Protein AF-A0A4Q0ALH3-F1 (afdb_monomer_lite)

Foldseek 3Di:
DDDPDPDPPDDDLDQDAAPQDGADPLLSVLLSVQVQLSVLRVPADSQQRHQLRQVLVVDPDPVVSNVSSVVSSVCSSVVNSHDPPGPGDPSDPVDDQDPVNVVVVVVVD

Organism: NCBI:txid2506947

Radius of gyration: 17.66 Å; chains: 1; bounding box: 58×32×41 Å

Secondary structure (DSSP, 8-state):
------------S-----SS-PPPHHHHHHHHT-HHHHHHHHTS-HHHHHHHHHHHHS--SHHHHHHHHHHHHHHHHTT--S-TT----TT-SSSPPPHHHHHHHHH--

Sequence (109 aa):
MPTPKRDVTKVKKDIAGGTAHATPVDLRRALNSAPVARAAWNSLTPLARNEWICWNTTVKQPKTRKRHIERTVAELQQGKRRPCCWMGCVHRADKPISPSARWVLGKIK

Structure (mmCIF, N/CA/C/O backbone):
data_AF-A0A4Q0ALH3-F1
#
_entry.id   AF-A0A4Q0ALH3-F1
#
loop_
_atom_site.group_PDB
_atom_site.id
_atom_site.type_symbol
_atom_site.label_atom_id
_atom_site.label_alt_id
_atom_site.label_comp_id
_atom_site.label_asym_id
_atom_site.label_entity_id
_atom_site.label_seq_id
_atom_site.pdbx_PDB_ins_code
_atom_site.Cartn_x
_atom_site.Cartn_y
_atom_site.Cartn_z
_atom_site.occupancy
_atom_site.B_iso_or_equiv
_atom_site.auth_seq_id
_atom_site.auth_comp_id
_atom_site.auth_asym_id
_atom_site.auth_atom_id
_atom_site.pdbx_PDB_model_num
ATOM 1 N N . MET A 1 1 ? -37.274 19.474 6.897 1.00 44.25 1 MET A N 1
ATOM 2 C CA . MET A 1 1 ? -36.181 18.954 6.047 1.00 44.25 1 MET A CA 1
ATOM 3 C C . MET A 1 1 ? -35.785 17.573 6.552 1.00 44.25 1 MET A C 1
ATOM 5 O O . MET A 1 1 ? -35.211 17.496 7.632 1.00 44.25 1 MET A O 1
ATOM 9 N N . PRO A 1 2 ? -36.149 16.482 5.862 1.00 43.94 2 PRO A N 1
ATOM 10 C CA . PRO A 1 2 ? -35.706 15.149 6.249 1.00 43.94 2 PRO A CA 1
ATOM 11 C C . PRO A 1 2 ? -34.218 14.994 5.911 1.00 43.94 2 PRO A C 1
ATOM 13 O O . PRO A 1 2 ? -33.795 15.216 4.778 1.00 43.94 2 PRO A O 1
ATOM 16 N N . THR A 1 3 ? -33.415 14.655 6.912 1.00 48.47 3 THR A N 1
ATOM 17 C CA . THR A 1 3 ? -32.001 14.311 6.748 1.00 48.47 3 THR A CA 1
ATOM 18 C C . THR A 1 3 ? -31.866 13.031 5.915 1.00 48.47 3 THR A C 1
ATOM 20 O O . THR A 1 3 ? -32.670 12.107 6.079 1.00 48.47 3 THR A O 1
ATOM 23 N N . PRO A 1 4 ? -30.860 12.918 5.028 1.00 52.91 4 PRO A N 1
ATOM 24 C CA . PRO A 1 4 ? -30.618 11.668 4.329 1.00 52.91 4 PRO A CA 1
ATOM 25 C C . PRO A 1 4 ? -30.104 10.639 5.340 1.00 52.91 4 PRO A C 1
ATOM 27 O O . PRO A 1 4 ? -28.988 10.742 5.858 1.00 52.91 4 PRO A O 1
ATOM 30 N N . LYS A 1 5 ? -30.945 9.645 5.641 1.00 45.62 5 LYS A N 1
ATOM 31 C CA . LYS A 1 5 ? -30.560 8.446 6.389 1.00 45.62 5 LYS A CA 1
ATOM 32 C C . LYS A 1 5 ? -29.446 7.759 5.598 1.00 45.62 5 LYS A C 1
ATOM 34 O O . LYS A 1 5 ? -29.666 7.337 4.467 1.00 45.62 5 LYS A O 1
ATOM 39 N N . ARG A 1 6 ? -28.238 7.690 6.167 1.00 51.41 6 ARG A N 1
ATOM 40 C CA . ARG A 1 6 ? -27.147 6.893 5.594 1.00 51.41 6 ARG A CA 1
ATOM 41 C C . ARG A 1 6 ? -27.579 5.434 5.603 1.00 51.41 6 ARG A C 1
ATOM 43 O O . ARG A 1 6 ? -27.663 4.819 6.662 1.00 51.41 6 ARG A O 1
ATOM 50 N N . ASP A 1 7 ? -27.850 4.918 4.416 1.00 45.06 7 ASP A N 1
ATOM 51 C CA . ASP A 1 7 ? -28.094 3.508 4.172 1.00 45.06 7 ASP A CA 1
ATOM 52 C C . ASP A 1 7 ? -26.816 2.723 4.512 1.00 45.06 7 ASP A C 1
ATOM 54 O O . ASP A 1 7 ? -25.776 2.868 3.862 1.00 45.06 7 ASP A O 1
ATOM 58 N N . VAL A 1 8 ? -26.850 1.948 5.599 1.00 53.44 8 VAL A N 1
ATOM 59 C CA . VAL A 1 8 ? -25.730 1.104 6.041 1.00 53.44 8 VAL A CA 1
ATOM 60 C C . VAL A 1 8 ? -25.776 -0.196 5.239 1.00 53.44 8 VAL A C 1
ATOM 62 O O . VAL A 1 8 ? -25.994 -1.288 5.763 1.00 53.44 8 VAL A O 1
ATOM 65 N N . THR A 1 9 ? -25.596 -0.097 3.923 1.00 45.12 9 THR A N 1
ATOM 66 C CA . THR A 1 9 ? -25.542 -1.272 3.056 1.00 45.12 9 THR A CA 1
ATOM 67 C C . THR A 1 9 ? -24.243 -2.039 3.310 1.00 45.12 9 THR A C 1
ATOM 69 O O . THR A 1 9 ? -23.174 -1.660 2.836 1.00 45.12 9 THR A O 1
ATOM 72 N N . LYS A 1 10 ? -24.356 -3.128 4.081 1.00 46.16 10 LYS A N 1
ATOM 73 C CA . LYS A 1 10 ? -23.605 -4.394 3.970 1.00 46.16 10 LYS A CA 1
ATOM 74 C C . LYS A 1 10 ? -22.149 -4.238 3.498 1.00 46.16 10 LYS A C 1
ATOM 76 O O . LYS A 1 10 ? -21.860 -4.315 2.304 1.00 46.16 10 LYS A O 1
ATOM 81 N N . VAL A 1 11 ? -21.213 -4.097 4.443 1.00 45.97 11 VAL A N 1
ATOM 82 C CA . VAL A 1 11 ? -19.764 -4.107 4.165 1.00 45.97 11 VAL A CA 1
ATOM 83 C C . VAL A 1 11 ? -19.393 -5.456 3.546 1.00 45.97 11 VAL A C 1
ATOM 85 O O . VAL A 1 11 ? -19.212 -6.452 4.251 1.00 45.97 11 VAL A O 1
ATOM 88 N N . LYS A 1 12 ? -19.310 -5.514 2.211 1.00 47.03 12 LYS A N 1
ATOM 89 C CA . LYS A 1 12 ? -18.808 -6.694 1.504 1.00 47.03 12 LYS A CA 1
ATOM 90 C C . LYS A 1 12 ? -17.427 -7.036 2.048 1.00 47.03 12 LYS A C 1
ATOM 92 O O . LYS A 1 12 ? -16.568 -6.170 2.238 1.00 47.03 12 LYS A O 1
ATOM 97 N N . LYS A 1 13 ? -17.238 -8.322 2.334 1.00 57.06 13 LYS A N 1
ATOM 98 C CA . LYS A 1 13 ? -16.092 -8.881 3.053 1.00 57.06 13 LYS A CA 1
ATOM 99 C C . LYS A 1 13 ? -14.786 -8.864 2.237 1.00 57.06 13 LYS A C 1
ATOM 101 O O . LYS A 1 13 ? -13.812 -9.482 2.660 1.00 57.06 13 LYS A O 1
ATOM 106 N N . ASP A 1 14 ? -14.699 -8.044 1.197 1.00 80.38 14 ASP A N 1
ATOM 107 C CA . ASP A 1 14 ? -13.640 -8.100 0.200 1.00 80.38 14 ASP A CA 1
ATOM 108 C C . ASP A 1 14 ? -12.610 -6.984 0.423 1.00 80.38 14 ASP A C 1
ATOM 110 O O . ASP A 1 14 ? -12.937 -5.799 0.538 1.00 80.38 14 ASP A O 1
ATOM 114 N N . ILE A 1 15 ? -11.340 -7.379 0.543 1.00 87.12 15 ILE A N 1
ATOM 115 C CA . ILE A 1 15 ? -10.199 -6.460 0.519 1.00 87.12 15 ILE A CA 1
ATOM 116 C C . ILE A 1 15 ? -9.852 -6.230 -0.946 1.00 87.12 15 ILE A C 1
ATOM 118 O O . ILE A 1 15 ? -9.401 -7.147 -1.635 1.00 87.12 15 ILE A O 1
ATOM 122 N N . ALA A 1 16 ? -10.063 -5.008 -1.419 1.00 89.81 16 ALA A N 1
ATOM 123 C CA . ALA A 1 16 ? -9.870 -4.688 -2.822 1.00 89.81 16 ALA A CA 1
ATOM 124 C C . ALA A 1 16 ? -8.379 -4.669 -3.225 1.00 89.81 16 ALA A C 1
ATOM 126 O O . ALA A 1 16 ? -7.505 -4.362 -2.408 1.00 89.81 16 ALA A O 1
ATOM 127 N N . GLY A 1 17 ? -8.099 -5.018 -4.486 1.00 91.69 17 GLY A N 1
ATOM 128 C CA . GLY A 1 17 ? -6.753 -5.090 -5.072 1.00 91.69 17 GLY A CA 1
ATOM 129 C C . GLY A 1 17 ? -6.263 -3.789 -5.716 1.00 91.69 17 GLY A C 1
ATOM 130 O O . GLY A 1 17 ? -7.007 -2.807 -5.824 1.00 91.69 17 GLY A O 1
ATOM 131 N N . GLY A 1 18 ? -4.995 -3.784 -6.130 1.00 91.06 18 GLY A N 1
ATOM 132 C CA . GLY A 1 18 ? -4.384 -2.714 -6.917 1.00 91.06 18 GLY A CA 1
ATOM 133 C C . GLY A 1 18 ? -4.642 -2.853 -8.420 1.00 91.06 18 GLY A C 1
ATOM 134 O O . GLY A 1 18 ? -5.364 -3.744 -8.855 1.00 91.06 18 GLY A O 1
ATOM 135 N N . THR A 1 19 ? -4.048 -1.960 -9.212 1.00 90.50 19 THR A N 1
ATOM 136 C CA . THR A 1 19 ? -4.130 -1.974 -10.683 1.00 90.50 19 THR A CA 1
ATOM 137 C C . THR A 1 19 ? -3.266 -3.059 -11.326 1.00 90.50 19 THR A C 1
ATOM 139 O O . THR A 1 19 ? -3.713 -3.700 -12.266 1.00 90.50 19 THR A O 1
ATOM 142 N N . ALA A 1 20 ? -2.046 -3.269 -10.825 1.00 88.56 20 ALA A N 1
ATOM 143 C CA . ALA A 1 20 ? -1.088 -4.255 -11.336 1.00 88.56 20 ALA A CA 1
ATOM 144 C C . ALA A 1 20 ? -0.837 -5.406 -10.347 1.00 88.56 20 ALA A C 1
ATOM 146 O O . ALA A 1 20 ? -0.325 -6.458 -10.722 1.00 88.56 20 ALA A O 1
ATOM 147 N N . HIS A 1 21 ? -1.186 -5.216 -9.071 1.00 90.38 21 HIS A N 1
ATOM 148 C CA . HIS A 1 21 ? -0.939 -6.189 -8.015 1.00 90.38 21 HIS A CA 1
ATOM 149 C C . HIS A 1 21 ? -2.213 -6.582 -7.269 1.00 90.38 21 HIS A C 1
ATOM 151 O O . HIS A 1 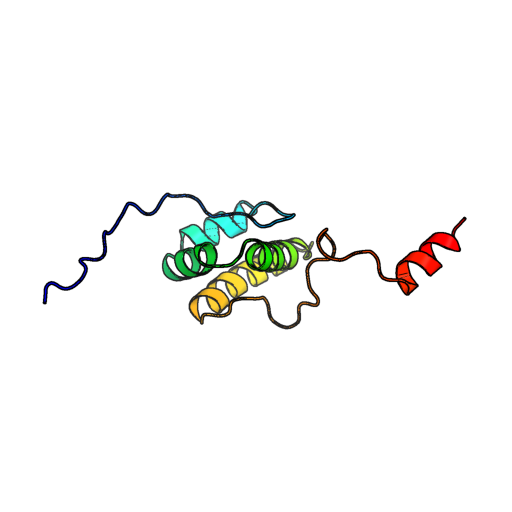21 ? -2.984 -5.732 -6.815 1.00 90.38 21 HIS A O 1
ATOM 157 N N . ALA A 1 22 ? -2.385 -7.887 -7.061 1.00 92.19 22 ALA A N 1
ATOM 158 C CA . ALA A 1 22 ? -3.379 -8.426 -6.142 1.00 92.19 22 ALA A CA 1
ATOM 159 C C . ALA A 1 22 ? -2.911 -8.289 -4.685 1.00 92.19 22 ALA A C 1
ATOM 161 O O . ALA A 1 22 ? -1.720 -8.380 -4.390 1.00 92.19 22 ALA A O 1
ATOM 162 N N . THR A 1 23 ? -3.850 -8.099 -3.756 1.00 93.44 23 THR A N 1
ATOM 163 C CA . THR A 1 23 ? -3.519 -7.974 -2.329 1.00 93.44 23 THR A CA 1
ATOM 164 C C . THR A 1 23 ? -3.057 -9.322 -1.769 1.00 93.44 23 THR A C 1
ATOM 166 O O . THR A 1 23 ? -3.866 -10.260 -1.761 1.00 93.44 23 THR A O 1
ATOM 169 N N . PRO A 1 24 ? -1.810 -9.437 -1.273 1.00 94.38 24 PRO A N 1
ATOM 170 C CA . PRO A 1 24 ? -1.277 -10.695 -0.772 1.00 94.38 24 PRO A CA 1
ATOM 171 C C . PRO A 1 24 ? -1.967 -11.118 0.531 1.00 94.38 24 PRO A C 1
ATOM 173 O O . PRO A 1 24 ? -2.557 -10.304 1.247 1.00 94.38 24 PRO A O 1
ATOM 176 N N . VAL A 1 25 ? -1.923 -12.420 0.821 1.00 93.81 25 VAL A N 1
ATOM 177 C CA . VAL A 1 25 ? -2.709 -13.050 1.898 1.00 93.81 25 VAL A CA 1
ATOM 178 C C . VAL A 1 25 ? -2.367 -12.488 3.278 1.00 93.81 25 VAL A C 1
ATOM 180 O O . VAL A 1 25 ? -3.258 -12.251 4.088 1.00 93.81 25 VAL A O 1
ATOM 183 N N . ASP A 1 26 ? -1.093 -12.237 3.549 1.00 94.38 26 ASP A N 1
ATOM 184 C CA . ASP A 1 26 ? -0.606 -11.669 4.806 1.00 94.38 26 ASP A CA 1
ATOM 185 C C . ASP A 1 26 ? -1.102 -10.235 5.036 1.00 94.38 26 ASP A C 1
ATOM 187 O O . ASP A 1 26 ? -1.632 -9.935 6.107 1.00 94.38 26 ASP A O 1
ATOM 191 N N . LEU A 1 27 ? -1.037 -9.379 4.012 1.00 95.62 27 LEU A N 1
ATOM 192 C CA . LEU A 1 27 ? -1.600 -8.028 4.074 1.00 95.62 27 LEU A CA 1
ATOM 193 C C . LEU A 1 27 ? -3.127 -8.067 4.231 1.00 95.62 27 LEU A C 1
ATOM 195 O O . LEU A 1 27 ? -3.694 -7.325 5.031 1.00 95.62 27 LEU A O 1
ATOM 199 N N . ARG A 1 28 ? -3.802 -8.976 3.518 1.00 95.25 28 ARG A N 1
ATOM 200 C CA . ARG A 1 28 ? -5.252 -9.182 3.640 1.00 95.25 28 ARG A CA 1
ATOM 201 C C . ARG A 1 28 ? -5.647 -9.578 5.063 1.00 95.25 28 ARG A C 1
ATOM 203 O O . ARG A 1 28 ? -6.616 -9.037 5.590 1.00 95.25 28 ARG A O 1
ATOM 210 N N . ARG A 1 29 ? -4.902 -10.495 5.691 1.00 94.88 29 ARG A N 1
ATOM 211 C CA . ARG A 1 29 ? -5.121 -10.899 7.088 1.00 94.88 29 ARG A CA 1
ATOM 212 C C . ARG A 1 29 ? -4.943 -9.718 8.040 1.00 94.88 29 ARG A C 1
ATOM 214 O O . ARG A 1 29 ? -5.832 -9.482 8.849 1.00 94.88 29 ARG A O 1
ATOM 221 N N . ALA A 1 30 ? -3.863 -8.951 7.897 1.00 95.56 30 ALA A N 1
ATOM 222 C CA . ALA A 1 30 ? -3.602 -7.789 8.745 1.00 95.56 30 ALA A CA 1
ATOM 223 C C . ALA A 1 30 ? -4.705 -6.718 8.639 1.00 95.56 30 ALA A C 1
ATOM 225 O O . ALA A 1 30 ? -5.178 -6.216 9.656 1.00 95.56 30 ALA A O 1
ATOM 226 N N . LEU A 1 31 ? -5.174 -6.421 7.422 1.00 95.50 31 LEU A N 1
ATOM 227 C CA . LEU A 1 31 ? -6.276 -5.480 7.204 1.00 95.50 31 LEU A CA 1
ATOM 228 C C . LEU A 1 31 ? -7.599 -6.001 7.777 1.00 95.50 31 LEU A C 1
ATOM 230 O O . LEU A 1 31 ? -8.345 -5.242 8.386 1.00 95.50 31 LEU A O 1
ATOM 234 N N . ASN A 1 32 ? -7.893 -7.295 7.632 1.00 94.56 32 ASN A N 1
ATOM 235 C CA . ASN A 1 32 ? -9.107 -7.881 8.202 1.00 94.56 32 ASN A CA 1
ATOM 236 C C . ASN A 1 32 ? -9.148 -7.800 9.736 1.00 94.56 32 ASN A C 1
ATOM 238 O O . ASN A 1 32 ? -10.235 -7.647 10.287 1.00 94.56 32 ASN A O 1
ATOM 242 N N . SER A 1 33 ? -7.993 -7.846 10.403 1.00 93.81 33 SER A N 1
ATOM 243 C CA . SER A 1 33 ? -7.887 -7.672 11.857 1.00 93.81 33 SER A CA 1
ATOM 244 C C . SER A 1 33 ? -7.992 -6.212 12.322 1.00 93.81 33 SER A C 1
ATOM 246 O O . SER A 1 33 ? -8.091 -5.971 13.521 1.00 93.81 33 SER A O 1
ATOM 248 N N . ALA A 1 34 ? -7.983 -5.233 11.409 1.00 94.00 34 ALA A N 1
ATOM 249 C CA . ALA A 1 34 ? -8.001 -3.805 11.727 1.00 94.00 34 ALA A CA 1
ATOM 250 C C . ALA A 1 34 ? -9.120 -3.072 10.951 1.00 94.00 34 ALA A C 1
ATOM 252 O O . ALA A 1 34 ? -8.866 -2.523 9.874 1.00 94.00 34 ALA A O 1
ATOM 253 N N . PRO A 1 35 ? -10.357 -3.003 11.489 1.00 93.25 35 PRO A N 1
ATOM 254 C CA . PRO A 1 35 ? -11.522 -2.459 10.779 1.00 93.25 35 PRO A CA 1
ATOM 255 C C . PRO A 1 35 ? -11.330 -1.037 10.232 1.00 93.25 35 PRO A C 1
ATOM 257 O O . PRO A 1 35 ? -11.717 -0.755 9.098 1.00 93.25 35 PRO A O 1
ATOM 260 N N . VAL A 1 36 ? -10.675 -0.162 11.002 1.00 93.69 36 VAL A N 1
ATOM 261 C CA . VAL A 1 36 ? -10.373 1.222 10.593 1.00 93.69 36 VAL A CA 1
ATOM 262 C C . VAL A 1 36 ? -9.416 1.248 9.397 1.00 93.69 36 VAL A C 1
ATOM 264 O O . VAL A 1 36 ? -9.695 1.899 8.391 1.00 93.69 36 VAL A O 1
ATOM 267 N N . ALA A 1 37 ? -8.325 0.4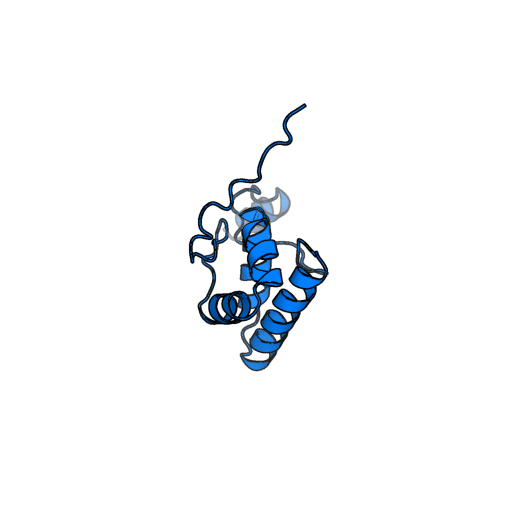77 9.460 1.00 95.38 37 ALA A N 1
ATOM 268 C CA . ALA A 1 37 ? -7.357 0.377 8.366 1.00 95.38 37 ALA A CA 1
ATOM 269 C C . ALA A 1 37 ? -7.988 -0.231 7.108 1.00 95.38 37 ALA A C 1
ATOM 271 O O . ALA A 1 37 ? -7.713 0.206 5.995 1.00 95.38 37 ALA A O 1
ATOM 272 N N . ARG A 1 38 ? -8.870 -1.219 7.278 1.00 95.31 38 ARG A N 1
ATOM 273 C CA . ARG A 1 38 ? -9.626 -1.838 6.189 1.00 95.31 38 ARG A CA 1
ATOM 274 C C . ARG A 1 38 ? -10.569 -0.859 5.497 1.00 95.31 38 ARG A C 1
ATOM 276 O O . ARG A 1 38 ? -10.626 -0.844 4.268 1.00 95.31 38 ARG A O 1
ATOM 283 N N . ALA A 1 39 ? -11.322 -0.069 6.259 1.00 94.06 39 ALA A N 1
ATOM 284 C CA . ALA A 1 39 ? -12.195 0.952 5.690 1.00 94.06 39 ALA A CA 1
ATOM 285 C C . ALA A 1 39 ? -11.368 1.992 4.915 1.00 94.06 39 ALA A C 1
ATOM 287 O O . ALA A 1 39 ? -11.670 2.282 3.753 1.00 94.06 39 ALA A O 1
ATOM 288 N N . ALA A 1 40 ? -10.261 2.457 5.508 1.00 95.62 40 ALA A N 1
ATOM 289 C CA . ALA A 1 40 ? -9.311 3.343 4.845 1.00 95.62 40 ALA A CA 1
ATOM 290 C C . ALA A 1 40 ? -8.777 2.723 3.543 1.00 95.62 40 ALA A C 1
ATOM 292 O O . ALA A 1 40 ? -8.862 3.361 2.495 1.00 95.62 40 ALA A O 1
ATOM 293 N N . TRP A 1 41 ? -8.334 1.463 3.572 1.00 96.75 41 TRP A N 1
ATOM 294 C CA . TRP A 1 41 ? -7.853 0.713 2.408 1.00 96.75 41 TRP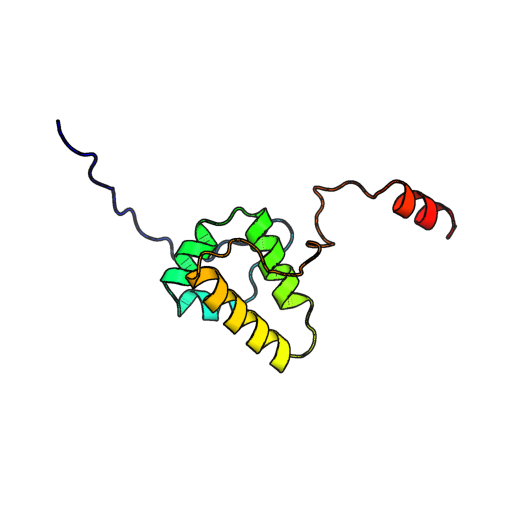 A CA 1
ATOM 295 C C . TRP A 1 41 ? -8.874 0.648 1.274 1.00 96.75 41 TRP A C 1
ATOM 297 O O . TRP A 1 41 ? -8.556 0.933 0.120 1.00 96.75 41 TRP A O 1
ATOM 307 N N . ASN A 1 42 ? -10.117 0.289 1.589 1.00 94.88 42 ASN A N 1
ATOM 308 C CA . ASN A 1 42 ? -11.160 0.146 0.580 1.00 94.88 42 ASN A CA 1
ATOM 309 C C . ASN A 1 42 ? -11.575 1.496 -0.027 1.00 94.88 42 ASN A C 1
ATOM 311 O O . ASN A 1 42 ? -11.976 1.529 -1.187 1.00 94.88 42 ASN A O 1
ATOM 315 N N . SER A 1 43 ? -11.393 2.601 0.702 1.00 94.75 43 SER A N 1
ATOM 316 C CA . SER A 1 43 ? -11.608 3.965 0.197 1.00 94.75 43 SER A CA 1
ATOM 317 C C . SER A 1 43 ? -10.446 4.529 -0.642 1.00 94.75 43 SER A C 1
ATOM 319 O O . SER A 1 43 ? -10.536 5.656 -1.139 1.00 94.75 43 SER A O 1
ATOM 321 N N . LEU A 1 44 ? -9.323 3.808 -0.758 1.00 95.38 44 LEU A N 1
ATOM 322 C CA . LEU A 1 44 ? -8.206 4.198 -1.619 1.00 95.38 44 LEU A CA 1
ATOM 323 C C . LEU A 1 44 ? -8.544 3.959 -3.091 1.00 95.38 44 LEU A C 1
ATOM 325 O O . LEU A 1 44 ? -9.235 3.001 -3.446 1.00 95.38 44 LEU A O 1
ATOM 329 N N . THR A 1 45 ? -7.962 4.780 -3.967 1.00 94.19 45 THR A N 1
ATOM 330 C CA . THR A 1 45 ? -7.985 4.502 -5.405 1.00 94.19 45 THR A CA 1
ATOM 331 C C . THR A 1 45 ? -7.259 3.180 -5.696 1.00 94.19 45 THR A C 1
ATOM 333 O O . THR A 1 45 ? -6.319 2.823 -4.971 1.00 94.19 45 THR A O 1
ATOM 336 N N . PRO A 1 46 ? -7.617 2.454 -6.776 1.00 93.31 46 PRO A N 1
ATOM 337 C CA . PRO A 1 46 ? -6.894 1.244 -7.180 1.00 93.31 46 PRO A CA 1
ATOM 338 C C . PRO A 1 46 ? -5.384 1.483 -7.309 1.00 93.31 46 PRO A C 1
ATOM 340 O O . PRO A 1 46 ? -4.568 0.644 -6.930 1.00 93.31 46 PRO A O 1
ATOM 343 N N . LEU A 1 47 ? -5.011 2.677 -7.773 1.00 92.25 47 LEU A N 1
ATOM 344 C CA . LEU A 1 47 ? -3.630 3.100 -7.944 1.00 92.25 47 LEU A CA 1
ATOM 345 C C . LEU A 1 47 ? -2.873 3.250 -6.613 1.00 92.25 47 LEU A C 1
ATOM 347 O O . LEU A 1 47 ? -1.701 2.878 -6.540 1.00 92.25 47 LEU A O 1
ATOM 351 N N . ALA A 1 48 ? -3.522 3.774 -5.571 1.00 93.62 48 ALA A N 1
ATOM 352 C CA . ALA A 1 48 ? -2.934 3.910 -4.239 1.00 93.62 48 ALA A CA 1
ATOM 353 C C . ALA A 1 48 ? -2.816 2.551 -3.528 1.00 93.62 48 ALA A C 1
ATOM 355 O O . ALA A 1 48 ? -1.780 2.261 -2.930 1.00 93.62 48 ALA A O 1
ATOM 356 N N . ARG A 1 49 ? -3.815 1.664 -3.675 1.00 95.62 49 ARG A N 1
ATOM 357 C CA . ARG A 1 49 ? -3.697 0.266 -3.214 1.00 95.62 49 ARG A CA 1
ATOM 358 C C . ARG A 1 49 ? -2.515 -0.432 -3.882 1.00 95.62 49 ARG A C 1
ATOM 360 O O . ARG A 1 49 ? -1.752 -1.120 -3.213 1.00 95.62 49 ARG A O 1
ATOM 367 N N . ASN A 1 50 ? -2.314 -0.192 -5.179 1.00 94.75 50 ASN A N 1
ATOM 368 C CA . ASN A 1 50 ? -1.184 -0.744 -5.919 1.00 94.75 50 ASN A CA 1
ATOM 369 C C . ASN A 1 50 ? 0.180 -0.325 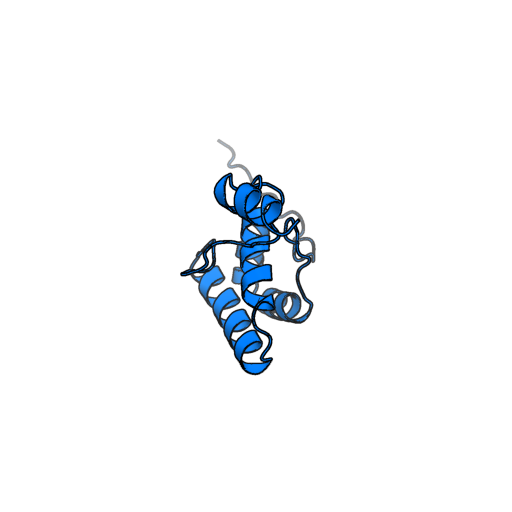-5.342 1.00 94.75 50 ASN A C 1
ATOM 371 O O . ASN A 1 50 ? 1.089 -1.150 -5.285 1.00 94.75 50 ASN A O 1
ATOM 375 N N . GLU A 1 51 ? 0.334 0.929 -4.897 1.00 94.56 51 GLU A N 1
ATOM 376 C CA . GLU A 1 51 ? 1.585 1.386 -4.265 1.00 94.56 51 GLU A CA 1
ATOM 377 C C . GLU A 1 51 ? 1.854 0.656 -2.969 1.00 94.56 51 GLU A C 1
ATOM 379 O O . GLU A 1 51 ? 2.951 0.140 -2.791 1.00 94.56 51 GLU A O 1
ATOM 384 N N . TRP A 1 52 ? 0.853 0.581 -2.095 1.00 96.06 52 TRP A N 1
ATOM 385 C CA . TRP A 1 52 ? 0.986 -0.122 -0.831 1.00 96.06 52 TRP A CA 1
ATOM 386 C C . TRP A 1 52 ? 1.318 -1.594 -1.030 1.00 96.06 52 TRP A C 1
ATOM 388 O O . TRP A 1 52 ? 2.207 -2.110 -0.354 1.00 96.06 52 TRP A O 1
ATOM 398 N N . ILE A 1 53 ? 0.646 -2.268 -1.967 1.00 95.44 53 ILE A N 1
ATOM 399 C CA . ILE A 1 53 ? 0.936 -3.671 -2.264 1.00 95.44 53 ILE A CA 1
ATOM 400 C C . ILE A 1 53 ? 2.386 -3.808 -2.736 1.00 95.44 53 ILE A C 1
ATOM 402 O O . ILE A 1 53 ? 3.142 -4.554 -2.122 1.00 95.44 53 ILE A O 1
ATOM 406 N N . CYS A 1 54 ? 2.798 -3.036 -3.748 1.00 94.50 54 CYS A N 1
ATOM 407 C CA . CYS A 1 54 ? 4.155 -3.102 -4.289 1.00 94.50 54 CYS A CA 1
ATOM 408 C C . CYS A 1 54 ? 5.220 -2.788 -3.227 1.00 94.50 54 CYS A C 1
ATOM 410 O O . CYS A 1 54 ? 6.251 -3.456 -3.167 1.00 94.50 54 CYS A O 1
ATOM 412 N N . TRP A 1 55 ? 4.972 -1.801 -2.366 1.00 94.81 55 TRP A N 1
ATOM 413 C CA . TRP A 1 55 ? 5.882 -1.409 -1.291 1.00 94.81 55 TRP A CA 1
ATOM 414 C C . TRP A 1 55 ? 6.061 -2.519 -0.242 1.00 94.81 55 TRP A C 1
ATOM 416 O O . TRP A 1 55 ? 7.174 -2.766 0.225 1.00 94.81 55 TRP A O 1
ATOM 426 N N . ASN A 1 56 ? 4.989 -3.248 0.086 1.00 94.94 56 ASN A N 1
ATOM 427 C CA . ASN A 1 56 ? 5.057 -4.403 0.983 1.00 94.94 56 ASN A CA 1
ATOM 428 C C . ASN A 1 56 ? 5.732 -5.618 0.326 1.00 94.94 56 ASN A C 1
ATOM 430 O O . ASN A 1 56 ? 6.466 -6.345 0.993 1.00 94.94 56 ASN A O 1
ATOM 434 N N . THR A 1 57 ? 5.505 -5.851 -0.971 1.00 93.19 57 THR A N 1
ATOM 435 C CA . THR A 1 57 ? 6.011 -7.043 -1.675 1.00 93.19 57 THR A CA 1
ATOM 436 C C . THR A 1 57 ? 7.421 -6.885 -2.238 1.00 93.19 57 THR A C 1
ATOM 438 O O . THR A 1 57 ? 8.061 -7.889 -2.528 1.00 93.19 57 THR A O 1
ATOM 441 N N . THR A 1 58 ? 7.929 -5.656 -2.382 1.00 91.62 58 THR A N 1
ATOM 442 C CA . THR A 1 58 ? 9.309 -5.396 -2.844 1.00 91.62 58 THR A CA 1
ATOM 443 C C . THR A 1 58 ? 10.349 -5.944 -1.861 1.00 91.62 58 THR A C 1
ATOM 445 O O . THR A 1 58 ? 11.456 -6.317 -2.248 1.00 91.62 58 THR A O 1
ATOM 448 N N . VAL A 1 59 ? 9.997 -6.033 -0.578 1.00 91.25 59 VAL A N 1
ATOM 449 C CA . VAL A 1 59 ? 10.882 -6.552 0.463 1.00 91.25 59 VAL A CA 1
ATOM 450 C C . VAL A 1 59 ? 10.907 -8.080 0.435 1.00 91.25 59 VAL A C 1
ATOM 452 O O . VAL A 1 59 ? 9.917 -8.739 0.746 1.00 91.25 59 VAL A O 1
ATOM 455 N N . LYS A 1 60 ? 12.079 -8.649 0.126 1.00 90.81 60 LYS A N 1
ATOM 456 C CA . LYS A 1 60 ? 12.290 -10.108 0.079 1.00 90.81 60 LYS A CA 1
ATOM 457 C C . LYS A 1 60 ? 12.438 -10.756 1.461 1.00 90.81 60 LYS A C 1
ATOM 459 O O . LYS A 1 60 ? 12.149 -11.936 1.617 1.00 90.81 60 LYS A O 1
ATOM 464 N N . GLN A 1 61 ? 12.881 -10.003 2.470 1.00 96.19 61 GLN A N 1
ATOM 465 C CA . GLN A 1 61 ? 13.086 -10.523 3.826 1.00 96.19 61 GLN A CA 1
ATOM 466 C C . GLN A 1 61 ? 11.754 -10.618 4.600 1.00 96.19 61 GLN A C 1
ATOM 468 O O . GLN A 1 61 ? 11.118 -9.581 4.821 1.00 96.19 61 GLN A O 1
ATOM 473 N N . PRO A 1 62 ? 11.349 -11.805 5.099 1.00 93.50 62 PRO A N 1
ATOM 474 C CA . PRO A 1 62 ? 10.050 -11.992 5.757 1.00 93.50 62 PRO A CA 1
ATOM 475 C C . PRO A 1 62 ? 9.833 -11.106 6.991 1.00 93.50 62 PRO A C 1
ATOM 477 O O . PRO A 1 62 ? 8.759 -10.532 7.165 1.00 93.50 62 PRO A O 1
ATOM 480 N N . LYS A 1 63 ? 10.866 -10.940 7.831 1.00 94.94 63 LYS A N 1
ATOM 481 C CA . LYS A 1 63 ? 10.808 -10.098 9.040 1.00 94.94 63 LYS A CA 1
ATOM 482 C C . LYS A 1 63 ? 10.514 -8.636 8.693 1.00 94.94 63 LYS A C 1
ATOM 484 O O . LYS A 1 63 ? 9.649 -8.007 9.298 1.00 94.94 63 LYS A O 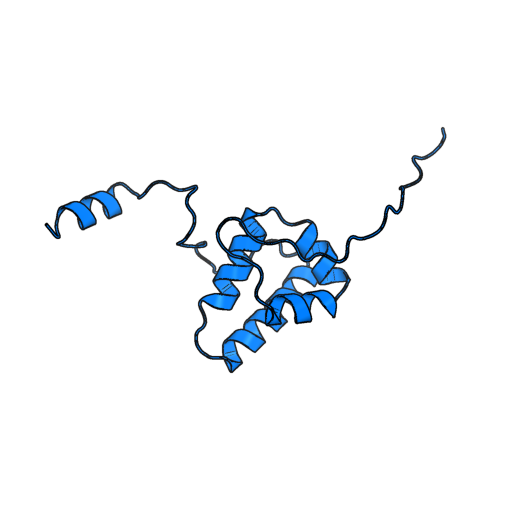1
ATOM 489 N N . THR A 1 64 ? 11.203 -8.113 7.685 1.00 95.31 64 THR A N 1
ATOM 490 C CA . THR A 1 64 ? 11.040 -6.731 7.225 1.00 95.31 64 THR A CA 1
ATOM 491 C C . THR A 1 64 ? 9.695 -6.536 6.525 1.00 95.31 64 THR A C 1
ATOM 493 O O . THR A 1 64 ? 9.032 -5.527 6.757 1.00 95.31 64 THR A O 1
ATOM 496 N N . ARG A 1 65 ? 9.227 -7.533 5.761 1.00 95.94 65 ARG A N 1
ATOM 497 C CA . ARG A 1 65 ? 7.879 -7.538 5.174 1.00 95.94 65 ARG A CA 1
ATOM 498 C C . ARG A 1 65 ? 6.789 -7.481 6.245 1.00 95.94 65 ARG A C 1
ATOM 500 O O . ARG A 1 65 ? 5.874 -6.674 6.124 1.00 95.94 65 ARG A O 1
ATOM 507 N N . LYS A 1 66 ? 6.911 -8.258 7.328 1.00 96.06 66 LYS A N 1
ATOM 508 C CA . LYS A 1 66 ? 5.977 -8.190 8.464 1.00 96.06 66 LYS A CA 1
ATOM 509 C C . LYS A 1 66 ? 5.923 -6.778 9.063 1.00 96.06 66 LYS A C 1
ATOM 511 O O . LYS A 1 66 ? 4.836 -6.224 9.202 1.00 96.06 66 LYS A O 1
ATOM 516 N N . ARG A 1 67 ? 7.085 -6.162 9.311 1.00 96.19 67 ARG A N 1
ATOM 517 C CA . ARG A 1 67 ? 7.177 -4.776 9.806 1.00 96.19 67 ARG A CA 1
ATOM 518 C C . ARG A 1 67 ? 6.545 -3.762 8.842 1.00 96.19 67 ARG A C 1
ATOM 520 O O . ARG A 1 67 ? 5.898 -2.815 9.282 1.00 96.19 67 ARG A O 1
ATOM 527 N N . HIS A 1 68 ? 6.719 -3.937 7.532 1.00 95.94 68 HIS A N 1
ATOM 528 C CA . HIS A 1 68 ? 6.068 -3.090 6.526 1.00 95.94 68 HIS A CA 1
ATOM 529 C C . HIS A 1 68 ? 4.542 -3.226 6.570 1.00 95.94 68 HIS A C 1
ATOM 531 O O . HIS A 1 68 ? 3.837 -2.218 6.516 1.00 95.94 68 HIS A O 1
ATOM 537 N N . ILE A 1 69 ? 4.019 -4.439 6.746 1.00 96.75 69 ILE A N 1
ATOM 538 C CA . ILE A 1 69 ? 2.573 -4.665 6.847 1.00 96.75 69 ILE A CA 1
ATOM 539 C C . ILE A 1 69 ? 2.010 -3.997 8.105 1.00 96.75 69 ILE A C 1
ATOM 541 O O . ILE A 1 69 ? 1.013 -3.283 8.018 1.00 96.75 69 ILE A O 1
ATOM 545 N N . GLU A 1 70 ? 2.676 -4.156 9.250 1.00 96.62 70 GLU A N 1
ATOM 546 C CA . GLU A 1 70 ? 2.305 -3.482 10.503 1.00 96.62 70 GLU A CA 1
ATOM 547 C C . GLU A 1 70 ? 2.284 -1.958 10.326 1.00 96.62 70 GLU A C 1
ATOM 549 O O . GLU A 1 70 ? 1.305 -1.292 10.669 1.00 96.62 70 GLU A O 1
ATOM 554 N N . ARG A 1 71 ? 3.324 -1.409 9.691 1.00 96.50 71 ARG A N 1
ATOM 555 C CA . ARG A 1 71 ? 3.396 0.015 9.365 1.00 96.50 71 ARG A CA 1
ATOM 556 C C . ARG A 1 71 ? 2.290 0.455 8.409 1.00 96.50 71 ARG A C 1
ATOM 558 O O . ARG A 1 71 ? 1.730 1.525 8.604 1.00 96.50 71 ARG A O 1
ATOM 565 N N . THR A 1 72 ? 1.952 -0.354 7.408 1.00 96.44 72 THR A N 1
ATOM 566 C CA . THR A 1 72 ? 0.858 -0.067 6.468 1.00 96.44 72 THR A CA 1
ATOM 567 C C . THR A 1 72 ? -0.459 0.081 7.221 1.00 96.44 72 THR A C 1
ATOM 569 O O . THR A 1 72 ? -1.170 1.060 7.025 1.00 96.44 72 THR A O 1
ATOM 572 N N . VAL A 1 73 ? -0.769 -0.850 8.128 1.00 97.12 73 VAL A N 1
ATOM 573 C CA . VAL A 1 73 ? -1.986 -0.788 8.950 1.00 97.12 73 VAL A CA 1
ATOM 574 C C . VAL A 1 73 ? -2.005 0.476 9.812 1.00 97.12 73 VAL A C 1
ATOM 576 O O . VAL A 1 73 ? -3.001 1.198 9.793 1.00 97.12 73 VAL A O 1
ATOM 579 N N . ALA A 1 74 ? -0.905 0.782 10.507 1.00 97.31 74 ALA A N 1
ATOM 580 C CA . ALA A 1 74 ? -0.803 1.970 11.355 1.00 97.31 74 ALA A CA 1
ATOM 581 C C . ALA A 1 74 ? -0.932 3.279 10.553 1.00 97.31 74 ALA A C 1
ATOM 583 O O . ALA A 1 74 ? -1.664 4.186 10.938 1.00 97.31 74 ALA A O 1
ATOM 584 N N . GLU A 1 75 ? -0.265 3.377 9.403 1.00 96.69 75 GLU A N 1
ATOM 585 C CA . GLU A 1 75 ? -0.314 4.565 8.550 1.00 96.69 75 GLU A CA 1
ATOM 586 C C . GLU A 1 75 ? -1.702 4.774 7.925 1.00 96.69 75 GLU A C 1
ATOM 588 O O . GLU A 1 75 ? -2.170 5.910 7.841 1.00 96.69 75 GLU A O 1
ATOM 593 N N . LEU A 1 76 ? -2.405 3.697 7.563 1.00 96.56 76 LEU A N 1
ATOM 594 C CA . LEU A 1 76 ? -3.794 3.775 7.102 1.00 96.56 76 LEU A CA 1
ATOM 595 C C . LEU A 1 76 ? -4.739 4.260 8.206 1.00 96.56 76 LEU A C 1
ATOM 597 O O . LEU A 1 76 ? -5.643 5.044 7.925 1.00 96.56 76 LEU A O 1
ATOM 601 N N . GLN A 1 77 ? -4.528 3.832 9.454 1.00 95.31 77 GLN A N 1
ATOM 602 C CA . GLN A 1 77 ? -5.292 4.324 10.608 1.00 95.31 77 GLN A CA 1
ATOM 603 C C . GLN A 1 77 ? -5.036 5.809 10.877 1.00 95.31 77 GLN A C 1
ATOM 605 O O . GLN A 1 77 ? -5.953 6.529 11.254 1.00 95.31 77 GLN A O 1
ATOM 610 N N . GLN A 1 78 ? -3.817 6.281 10.612 1.00 95.75 78 GLN A N 1
ATOM 611 C CA . GLN A 1 78 ? -3.453 7.701 10.659 1.00 95.75 78 GLN A CA 1
ATOM 612 C C . GLN A 1 78 ? -3.969 8.498 9.446 1.00 95.75 78 GLN A C 1
ATOM 614 O O . GLN A 1 78 ? -3.662 9.679 9.307 1.00 95.75 78 GLN A O 1
ATOM 619 N N . GLY A 1 79 ? -4.721 7.872 8.533 1.00 94.44 79 GLY A N 1
ATOM 620 C CA . GLY A 1 79 ? -5.295 8.529 7.360 1.00 94.44 79 GLY A CA 1
ATOM 621 C C . GLY A 1 79 ? -4.327 8.713 6.189 1.00 94.44 79 GLY A C 1
ATOM 622 O O . GLY A 1 79 ? -4.696 9.328 5.184 1.00 94.44 79 GLY A O 1
ATOM 623 N N . LYS A 1 80 ? -3.105 8.164 6.254 1.00 95.56 80 LYS A N 1
ATOM 624 C CA . LYS A 1 80 ? -2.167 8.238 5.129 1.00 95.56 80 LYS A CA 1
ATOM 625 C C . LYS A 1 80 ? -2.693 7.417 3.961 1.00 95.56 80 LYS A C 1
ATOM 627 O O . LYS A 1 80 ? -3.061 6.250 4.086 1.00 95.56 80 LYS A O 1
ATOM 632 N N . ARG A 1 81 ? -2.708 8.039 2.784 1.00 94.25 81 ARG A N 1
ATOM 633 C CA . ARG A 1 81 ? -3.283 7.441 1.571 1.00 94.25 81 ARG A CA 1
ATOM 634 C C . ARG A 1 81 ? -2.239 6.710 0.721 1.00 94.25 81 ARG A C 1
ATOM 636 O O . ARG A 1 81 ? -2.609 5.873 -0.096 1.00 94.25 81 ARG A O 1
ATOM 643 N N . ARG A 1 82 ? -0.948 6.998 0.910 1.00 93.19 82 ARG A N 1
ATOM 644 C CA . ARG A 1 82 ? 0.180 6.432 0.153 1.00 93.19 82 ARG A CA 1
ATOM 645 C C . ARG A 1 82 ? 1.372 6.154 1.080 1.00 93.19 82 ARG A C 1
ATOM 647 O O . ARG A 1 82 ? 1.504 6.869 2.076 1.00 93.19 82 ARG A O 1
ATOM 654 N N . PRO A 1 83 ? 2.231 5.168 0.763 1.00 92.69 83 PRO A N 1
ATOM 655 C CA . PRO A 1 83 ? 3.455 4.920 1.520 1.00 92.69 83 PRO A CA 1
ATOM 656 C C . PRO A 1 83 ? 4.407 6.115 1.403 1.00 92.69 83 PRO A C 1
ATOM 658 O O . PRO A 1 83 ? 4.639 6.627 0.306 1.00 92.69 83 PRO A O 1
ATOM 661 N N . CYS A 1 84 ? 4.973 6.570 2.523 1.00 84.25 84 CYS A N 1
ATOM 662 C CA . CYS A 1 84 ? 5.966 7.643 2.479 1.00 84.25 84 CYS A CA 1
ATOM 663 C C . CYS A 1 84 ? 7.324 7.120 1.976 1.00 84.25 84 CYS A C 1
ATOM 665 O O . CYS A 1 84 ? 7.672 5.956 2.189 1.00 84.25 84 CYS A O 1
ATOM 667 N N . CYS A 1 85 ? 8.096 7.995 1.324 1.00 77.25 85 CYS A N 1
ATOM 668 C CA . CYS A 1 85 ? 9.404 7.670 0.738 1.00 77.25 85 CYS A CA 1
ATOM 669 C C . CYS A 1 85 ? 9.354 6.530 -0.300 1.00 77.25 85 CYS A C 1
ATOM 671 O O . CYS A 1 85 ? 10.284 5.733 -0.411 1.00 77.25 85 CYS A O 1
ATOM 673 N N . TRP A 1 86 ? 8.261 6.444 -1.065 1.00 85.94 86 TRP A N 1
ATOM 674 C CA . TRP A 1 86 ? 8.092 5.489 -2.156 1.00 85.94 86 TRP A CA 1
ATOM 675 C C . TRP A 1 86 ? 8.014 6.226 -3.493 1.00 85.94 86 TRP A C 1
ATOM 677 O O . TRP A 1 86 ? 7.120 7.042 -3.699 1.00 85.94 86 TRP A O 1
ATOM 687 N N . MET A 1 87 ? 8.927 5.919 -4.418 1.00 80.88 87 MET A N 1
ATOM 688 C CA . MET A 1 87 ? 8.976 6.566 -5.741 1.00 80.88 87 MET A CA 1
ATOM 689 C C . MET A 1 87 ? 7.816 6.163 -6.670 1.00 80.88 87 MET A C 1
ATOM 691 O O . MET A 1 87 ? 7.653 6.731 -7.748 1.00 80.88 87 MET A O 1
ATOM 695 N N . GLY A 1 88 ? 6.991 5.201 -6.254 1.00 84.94 88 GLY A N 1
ATOM 696 C CA . GLY A 1 88 ? 5.898 4.650 -7.045 1.00 84.94 88 GLY A CA 1
ATOM 697 C C . GLY A 1 88 ? 6.176 3.219 -7.493 1.00 84.94 88 GLY A C 1
ATOM 698 O O . GLY A 1 88 ? 7.298 2.724 -7.463 1.00 84.94 88 GLY A O 1
ATOM 699 N N . CYS A 1 89 ? 5.111 2.518 -7.877 1.00 86.12 89 CYS A N 1
ATOM 700 C CA . CYS A 1 89 ? 5.223 1.154 -8.379 1.00 86.12 89 CYS A CA 1
ATOM 701 C C . CYS A 1 89 ? 5.814 1.161 -9.798 1.00 86.12 89 CYS A C 1
ATOM 703 O O . CYS A 1 89 ? 5.258 1.803 -10.686 1.00 86.12 89 CYS A O 1
ATOM 705 N N . VAL A 1 90 ? 6.903 0.417 -10.007 1.00 81.75 90 VAL A N 1
ATOM 706 C CA . VAL A 1 90 ? 7.558 0.262 -11.320 1.00 81.75 90 VAL A CA 1
ATOM 707 C C . VAL A 1 90 ? 6.752 -0.595 -12.303 1.00 81.75 90 VAL A C 1
ATOM 709 O O . VAL A 1 90 ? 6.971 -0.511 -13.502 1.00 81.75 90 VAL A O 1
ATOM 712 N N . HIS A 1 91 ? 5.785 -1.379 -11.815 1.00 83.12 91 HIS A N 1
ATOM 713 C CA . HIS A 1 91 ? 4.894 -2.220 -12.630 1.00 83.12 91 HIS A CA 1
ATOM 714 C C . HIS A 1 91 ? 3.648 -1.471 -13.130 1.00 83.12 91 HIS A C 1
ATOM 71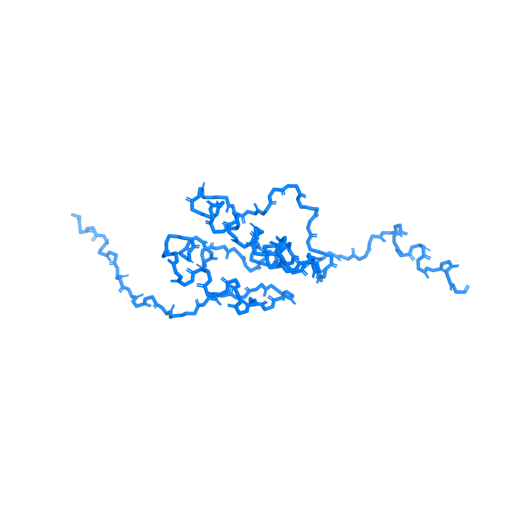6 O O . HIS A 1 91 ? 2.666 -2.077 -13.554 1.00 83.12 91 HIS A O 1
ATOM 722 N N . ARG A 1 92 ? 3.642 -0.142 -13.013 1.00 76.75 92 ARG A N 1
ATOM 723 C CA . ARG A 1 92 ? 2.555 0.711 -13.485 1.00 76.75 92 ARG A CA 1
ATOM 724 C C . ARG A 1 92 ? 2.570 0.821 -15.001 1.00 76.75 92 ARG A C 1
ATOM 726 O O . ARG A 1 92 ? 3.545 1.298 -15.568 1.00 76.75 92 ARG A O 1
ATOM 733 N N . ALA A 1 93 ? 1.464 0.432 -15.630 1.00 73.44 93 ALA A N 1
ATOM 734 C CA . ALA A 1 93 ? 1.271 0.551 -17.073 1.00 73.44 93 ALA A CA 1
ATOM 735 C C . ALA A 1 93 ? 0.752 1.936 -17.511 1.00 73.44 93 ALA A C 1
ATOM 737 O O . ALA A 1 93 ? 0.755 2.234 -18.700 1.00 73.44 93 ALA A O 1
ATOM 738 N N . ASP A 1 94 ? 0.313 2.789 -16.576 1.00 73.94 94 ASP A N 1
ATOM 739 C CA . ASP A 1 94 ? -0.220 4.123 -16.886 1.00 73.94 94 ASP A CA 1
ATOM 740 C C . ASP A 1 94 ? 0.853 5.116 -17.354 1.00 73.94 94 ASP A C 1
ATOM 742 O O . ASP A 1 94 ? 0.541 6.076 -18.058 1.00 73.94 94 ASP A O 1
ATOM 746 N N . LYS A 1 95 ? 2.122 4.884 -16.995 1.00 70.56 95 LYS A N 1
ATOM 747 C CA . LYS A 1 95 ? 3.226 5.756 -17.387 1.00 70.56 95 LYS A CA 1
ATOM 748 C C . LYS A 1 95 ? 3.958 5.167 -18.596 1.00 70.56 95 LYS A C 1
ATOM 750 O O . LYS A 1 95 ? 4.560 4.099 -18.464 1.00 70.56 95 LYS A O 1
ATOM 755 N N . PRO A 1 96 ? 3.985 5.854 -19.752 1.00 74.69 96 PRO A N 1
ATOM 756 C CA . PRO A 1 96 ? 4.813 5.418 -20.866 1.00 74.69 96 PRO A CA 1
ATOM 757 C C . PRO A 1 96 ? 6.293 5.428 -20.460 1.00 74.69 96 PRO A C 1
ATOM 759 O O . PRO A 1 96 ? 6.733 6.275 -19.675 1.00 74.69 96 PRO A O 1
ATOM 762 N N . ILE A 1 97 ? 7.067 4.489 -21.012 1.00 77.94 97 ILE A N 1
ATOM 763 C CA . ILE A 1 97 ? 8.525 4.430 -20.832 1.00 77.94 97 ILE A CA 1
ATOM 764 C C . ILE A 1 97 ? 9.116 5.805 -21.168 1.00 77.94 97 ILE A C 1
ATOM 766 O O . ILE A 1 97 ? 8.822 6.366 -22.228 1.00 77.94 97 ILE A O 1
ATOM 770 N N . SER A 1 98 ? 9.930 6.355 -20.260 1.00 80.69 98 SER A N 1
ATOM 771 C CA . SER A 1 98 ? 10.522 7.682 -20.451 1.00 80.69 98 SER A CA 1
ATOM 772 C C . SER A 1 98 ? 11.435 7.709 -21.686 1.00 80.69 98 SER A C 1
ATOM 774 O O . SER A 1 98 ? 12.016 6.678 -22.036 1.00 80.69 98 SER A O 1
ATOM 776 N N . PRO A 1 99 ? 11.625 8.875 -22.334 1.00 85.00 99 PRO A N 1
ATOM 777 C CA . PRO A 1 99 ? 12.530 8.996 -23.479 1.00 85.00 99 PRO A CA 1
ATOM 778 C C . PRO A 1 99 ? 13.941 8.471 -23.182 1.00 85.00 99 PRO A C 1
ATOM 780 O O . PRO A 1 99 ? 14.504 7.733 -23.984 1.00 85.00 99 PRO A O 1
ATOM 783 N N . SER A 1 100 ? 14.472 8.763 -21.991 1.00 84.31 100 SER A N 1
ATOM 784 C CA . SER A 1 100 ? 15.781 8.275 -21.546 1.00 84.31 100 SER A CA 1
ATOM 785 C C . SER A 1 100 ? 15.821 6.751 -21.399 1.00 84.31 100 SER A C 1
ATOM 787 O O . SER A 1 100 ? 16.761 6.118 -21.867 1.00 84.31 100 SER A O 1
ATOM 789 N N . ALA A 1 101 ? 14.791 6.136 -20.805 1.00 82.31 101 ALA A N 1
ATOM 790 C CA . ALA A 1 101 ? 14.721 4.679 -20.678 1.00 82.31 101 ALA A CA 1
ATOM 791 C C . ALA A 1 101 ? 14.574 3.995 -22.048 1.00 82.31 101 ALA A C 1
ATOM 793 O O . ALA A 1 101 ? 15.212 2.977 -22.301 1.00 82.31 101 ALA A O 1
ATOM 794 N N . ARG A 1 102 ? 13.797 4.590 -22.963 1.00 84.88 102 ARG A N 1
ATOM 795 C CA . ARG A 1 102 ? 13.677 4.124 -24.352 1.00 84.88 102 ARG A CA 1
ATOM 796 C C . ARG A 1 102 ? 15.017 4.193 -25.090 1.00 84.88 102 ARG A C 1
ATOM 798 O O . ARG A 1 102 ? 15.356 3.253 -25.800 1.00 84.88 102 ARG A O 1
ATOM 805 N N . TRP A 1 103 ? 15.782 5.269 -24.900 1.00 84.19 103 TRP A N 1
ATOM 806 C CA . TRP A 1 103 ? 17.111 5.431 -25.496 1.00 84.19 103 TRP A CA 1
ATOM 807 C C . TRP A 1 103 ? 18.105 4.372 -24.999 1.00 84.19 103 TRP A C 1
ATOM 809 O O . TRP A 1 103 ? 18.792 3.763 -25.813 1.00 84.19 103 TRP A O 1
ATOM 819 N N . VAL A 1 104 ? 18.134 4.090 -23.688 1.00 84.00 104 VAL A N 1
ATOM 820 C CA . VAL A 1 104 ? 18.994 3.038 -23.109 1.00 84.00 104 VAL A CA 1
ATOM 821 C C . VAL A 1 104 ? 18.648 1.664 -23.683 1.00 84.00 104 VAL A C 1
ATOM 823 O O . VAL A 1 104 ? 19.539 0.941 -24.116 1.00 84.00 104 VAL A O 1
ATOM 826 N N . LEU A 1 105 ? 17.359 1.320 -23.753 1.00 80.38 105 LEU A N 1
ATOM 827 C CA . LEU A 1 105 ? 16.907 0.049 -24.330 1.00 80.38 105 LEU A CA 1
ATOM 828 C C . LEU A 1 105 ? 17.268 -0.091 -25.820 1.00 80.38 105 LEU A C 1
ATOM 830 O O . LEU A 1 105 ? 17.529 -1.198 -26.278 1.00 80.38 105 LEU A O 1
ATOM 834 N N . GLY A 1 106 ? 17.323 1.016 -26.568 1.00 83.38 106 GLY A N 1
ATOM 835 C CA . GLY A 1 106 ? 17.758 1.028 -27.968 1.00 83.38 106 GLY A CA 1
ATOM 836 C C . GLY A 1 106 ? 19.267 0.844 -28.174 1.00 83.38 106 GLY A C 1
ATOM 837 O O . GLY A 1 106 ? 19.678 0.508 -29.278 1.00 83.38 106 GLY A O 1
ATOM 838 N N . LYS A 1 107 ? 20.086 1.045 -27.132 1.00 78.31 107 LYS A N 1
ATOM 839 C CA . LYS A 1 107 ? 21.555 0.918 -27.174 1.00 78.31 107 LYS A CA 1
ATOM 840 C C . LYS A 1 107 ? 22.086 -0.476 -26.838 1.00 78.31 107 LYS A C 1
ATOM 842 O O . LYS A 1 107 ? 23.265 -0.724 -27.046 1.00 78.31 107 LYS A O 1
ATOM 847 N N . ILE A 1 108 ? 21.244 -1.352 -26.293 1.00 72.00 108 ILE A N 1
ATOM 848 C CA . ILE A 1 108 ? 21.605 -2.723 -25.881 1.00 72.00 108 ILE A CA 1
ATOM 849 C C . ILE A 1 108 ? 21.382 -3.719 -27.047 1.00 72.00 108 ILE A C 1
ATOM 851 O O . ILE A 1 108 ? 21.390 -4.930 -26.852 1.00 72.00 108 ILE A O 1
ATOM 855 N N . LYS A 1 109 ? 21.158 -3.213 -28.265 1.00 54.34 109 LYS A N 1
ATOM 856 C CA . LYS A 1 109 ? 20.939 -4.004 -29.479 1.00 54.34 109 LYS A CA 1
ATOM 857 C C . LYS A 1 109 ? 22.209 -4.136 -30.303 1.00 54.34 109 LYS A C 1
ATOM 859 O O . LYS A 1 109 ? 22.937 -3.124 -30.390 1.00 54.34 109 LYS A O 1
#

pLDDT: mean 85.12, std 15.47, range [43.94, 97.31]